Protein AF-A0A6G5ACK8-F1 (afdb_monomer_lite)

Organism: Rhipicephalus microplus (NCBI:txid6941)

Structure (mmCIF, N/CA/C/O backbone):
data_AF-A0A6G5ACK8-F1
#
_entry.id   AF-A0A6G5ACK8-F1
#
loop_
_atom_site.group_PDB
_atom_site.id
_atom_site.type_symbol
_atom_site.label_atom_id
_atom_site.label_alt_id
_atom_site.label_comp_id
_atom_site.label_asym_id
_atom_site.label_entity_id
_atom_site.label_seq_id
_atom_site.pdbx_PDB_ins_code
_atom_site.Cartn_x
_atom_site.Cartn_y
_atom_site.Cartn_z
_atom_site.occupancy
_atom_site.B_iso_or_equiv
_atom_site.auth_seq_id
_atom_site.auth_comp_id
_atom_site.auth_asym_id
_atom_site.auth_atom_id
_atom_site.pdbx_PDB_model_num
ATOM 1 N N . MET A 1 1 ? -3.550 -7.642 -22.601 1.00 80.12 1 MET A N 1
ATOM 2 C CA . MET A 1 1 ? -4.009 -6.231 -22.626 1.00 80.12 1 MET A CA 1
ATOM 3 C C . MET A 1 1 ? -4.689 -5.874 -21.309 1.00 80.12 1 MET A C 1
ATOM 5 O O . MET A 1 1 ? -5.161 -6.768 -20.617 1.00 80.12 1 MET A O 1
ATOM 9 N N . PHE A 1 2 ? -4.746 -4.585 -20.961 1.00 91.81 2 PHE A N 1
ATOM 10 C CA . PHE A 1 2 ? -5.264 -4.099 -19.675 1.00 91.81 2 PHE A CA 1
ATOM 11 C C . PHE A 1 2 ? -6.730 -4.482 -19.395 1.00 91.81 2 PHE A C 1
ATOM 13 O O . PHE A 1 2 ? -7.041 -4.902 -18.283 1.00 91.81 2 PHE A O 1
ATOM 20 N N . SER A 1 3 ? -7.615 -4.407 -20.392 1.00 93.50 3 SER A N 1
ATOM 21 C CA . SER A 1 3 ? -9.061 -4.659 -20.241 1.00 93.50 3 SER A CA 1
ATOM 22 C C . SER A 1 3 ? -9.411 -6.060 -19.725 1.00 93.50 3 SER A C 1
ATOM 24 O O . SER A 1 3 ? -10.402 -6.232 -19.023 1.00 93.50 3 SER A O 1
ATOM 26 N N . THR A 1 4 ? -8.588 -7.067 -20.023 1.00 96.38 4 THR A N 1
ATOM 27 C CA . THR A 1 4 ? -8.786 -8.450 -19.561 1.00 96.38 4 THR A CA 1
ATOM 28 C C . THR A 1 4 ? -7.949 -8.807 -18.330 1.00 96.38 4 THR A C 1
ATOM 30 O O . THR A 1 4 ? -8.093 -9.908 -17.792 1.00 96.38 4 THR A O 1
ATOM 33 N N . SER A 1 5 ? -7.104 -7.881 -17.864 1.00 97.12 5 SER A N 1
ATOM 34 C CA . SER A 1 5 ? -6.160 -8.095 -16.766 1.00 97.12 5 SER A CA 1
ATOM 35 C C . SER A 1 5 ? -6.832 -8.162 -15.392 1.00 97.12 5 SER A C 1
ATOM 37 O O . SER A 1 5 ? -7.911 -7.613 -15.163 1.00 97.12 5 SER A O 1
ATOM 39 N N . THR A 1 6 ? -6.143 -8.781 -14.433 1.00 96.44 6 THR A N 1
ATOM 40 C CA . THR A 1 6 ? -6.540 -8.764 -13.015 1.00 96.44 6 THR A CA 1
ATOM 41 C C . THR A 1 6 ? -6.488 -7.357 -12.420 1.00 96.44 6 THR A C 1
ATOM 43 O O . THR A 1 6 ? -7.264 -7.049 -11.520 1.00 96.44 6 THR A O 1
ATOM 46 N N . GLN A 1 7 ? -5.633 -6.474 -12.952 1.00 95.69 7 GLN A N 1
ATOM 47 C CA . GLN A 1 7 ? -5.603 -5.067 -12.561 1.00 95.69 7 GLN A CA 1
ATOM 48 C C . GLN A 1 7 ? -6.932 -4.380 -12.874 1.00 95.69 7 GLN A C 1
ATOM 50 O O . GLN A 1 7 ? -7.539 -3.800 -11.979 1.00 95.69 7 GLN A O 1
ATOM 55 N N . GLY A 1 8 ? -7.394 -4.487 -14.123 1.00 95.12 8 GLY A N 1
ATOM 56 C CA . GLY A 1 8 ? -8.656 -3.891 -14.564 1.00 95.12 8 GLY A CA 1
ATOM 57 C C . GLY A 1 8 ? -9.868 -4.436 -13.807 1.00 95.12 8 GLY A C 1
ATOM 58 O O . GLY A 1 8 ? -10.774 -3.680 -13.478 1.00 95.12 8 GLY A O 1
ATOM 59 N N . LYS A 1 9 ? -9.860 -5.736 -13.488 1.00 95.44 9 LYS A N 1
ATOM 60 C CA . LYS A 1 9 ? -10.983 -6.419 -12.827 1.00 95.44 9 LYS A CA 1
ATOM 61 C C . LYS A 1 9 ? -11.057 -6.190 -11.316 1.00 95.44 9 LYS A C 1
ATOM 63 O O . LYS A 1 9 ? -12.155 -6.076 -10.787 1.00 95.44 9 LYS A O 1
ATOM 68 N N . CYS A 1 10 ? -9.918 -6.156 -10.619 1.00 95.25 10 CYS A N 1
ATOM 69 C CA . CYS A 1 10 ? -9.892 -6.221 -9.151 1.00 95.25 10 CYS A CA 1
ATOM 70 C C . CYS A 1 10 ? -9.387 -4.942 -8.467 1.00 95.25 10 CYS A C 1
ATOM 72 O O . CYS A 1 10 ? -9.583 -4.784 -7.265 1.00 95.25 10 CYS A O 1
ATOM 74 N N . TRP A 1 11 ? -8.708 -4.050 -9.193 1.00 96.31 11 TRP A N 1
ATOM 75 C CA . TRP A 1 11 ? -7.954 -2.934 -8.603 1.00 96.31 11 TRP A CA 1
ATOM 76 C C . TRP A 1 11 ? -8.240 -1.584 -9.269 1.00 96.31 11 TRP A C 1
ATOM 78 O O . TRP A 1 11 ? -7.455 -0.644 -9.131 1.00 96.31 11 TRP A O 1
ATOM 88 N N . ILE A 1 12 ? -9.359 -1.493 -9.987 1.00 95.75 12 ILE A N 1
ATOM 89 C CA . ILE A 1 12 ? -9.930 -0.245 -10.487 1.00 95.75 12 ILE A CA 1
ATOM 90 C C . ILE A 1 12 ? -11.221 0.010 -9.717 1.00 95.75 12 ILE A C 1
ATOM 92 O O . ILE A 1 12 ? -12.109 -0.839 -9.667 1.00 95.75 12 ILE A O 1
ATOM 96 N N . PHE A 1 13 ? -11.296 1.179 -9.087 1.00 95.94 13 PHE A N 1
ATOM 97 C CA . PHE A 1 13 ? -12.394 1.577 -8.212 1.00 95.94 13 PHE A CA 1
ATOM 98 C C . PHE A 1 13 ? -13.174 2.723 -8.848 1.00 95.94 13 PHE A C 1
ATOM 100 O O . PHE A 1 13 ? -12.614 3.504 -9.618 1.00 95.94 13 PHE A O 1
ATOM 107 N N . LYS A 1 14 ? -14.464 2.822 -8.523 1.00 94.88 14 LYS A N 1
ATOM 108 C CA . LYS A 1 14 ? -15.362 3.827 -9.103 1.00 94.88 14 LYS A CA 1
ATOM 109 C C . LYS A 1 14 ? -14.987 5.246 -8.675 1.00 94.88 14 LYS A C 1
ATOM 111 O O . LYS A 1 14 ? -15.036 6.166 -9.484 1.00 94.88 14 LYS A O 1
ATOM 116 N N . ASP A 1 15 ? -14.652 5.411 -7.399 1.00 96.44 15 ASP A N 1
ATOM 117 C CA . ASP A 1 15 ? -14.397 6.703 -6.773 1.00 96.44 15 ASP A CA 1
ATOM 118 C C . ASP A 1 15 ? -13.491 6.569 -5.535 1.00 96.44 15 ASP A C 1
ATOM 120 O O . ASP A 1 15 ? -13.192 5.473 -5.047 1.00 96.44 15 ASP A O 1
ATOM 124 N N . GLU A 1 16 ? -13.048 7.713 -5.008 1.00 94.94 16 GLU A N 1
ATOM 125 C CA . GLU A 1 16 ? -12.242 7.768 -3.784 1.00 94.94 16 GLU A CA 1
ATOM 126 C C . GLU A 1 16 ? -13.033 7.319 -2.543 1.00 94.94 16 GLU A C 1
ATOM 128 O O . GLU A 1 16 ? -12.449 6.781 -1.599 1.00 94.94 16 GLU A O 1
ATOM 133 N N . ALA A 1 17 ? -14.361 7.461 -2.535 1.00 96.50 17 ALA A N 1
ATOM 134 C CA . ALA A 1 17 ? -15.191 7.035 -1.411 1.00 96.50 17 ALA A CA 1
ATOM 135 C C . ALA A 1 17 ? -15.172 5.506 -1.236 1.00 96.50 17 ALA A C 1
ATOM 137 O O . ALA A 1 17 ? -15.163 5.005 -0.111 1.00 96.50 17 ALA A O 1
ATOM 138 N N . GLN A 1 18 ? -15.113 4.737 -2.326 1.00 96.56 18 GLN A N 1
ATOM 139 C CA . GLN A 1 18 ? -14.908 3.290 -2.290 1.00 96.56 18 GLN A CA 1
ATOM 140 C C . GLN A 1 18 ? -13.562 2.930 -1.650 1.00 96.56 18 GLN A C 1
ATOM 142 O O . GLN A 1 18 ? -13.513 2.056 -0.786 1.00 96.56 18 GLN A O 1
ATOM 147 N N . ILE A 1 19 ? -12.490 3.636 -2.011 1.00 95.62 19 ILE A N 1
ATOM 148 C CA . ILE A 1 19 ? -11.147 3.430 -1.447 1.00 95.62 19 ILE A CA 1
ATOM 149 C C . ILE A 1 19 ? -11.137 3.733 0.057 1.00 95.62 19 ILE A C 1
ATOM 151 O O . ILE A 1 19 ? -10.609 2.948 0.845 1.00 95.62 19 ILE A O 1
ATOM 155 N N . SER A 1 20 ? -11.748 4.845 0.468 1.00 95.25 20 SER A N 1
ATOM 156 C CA . SER A 1 20 ? -11.850 5.232 1.880 1.00 95.25 20 SER A CA 1
ATOM 157 C C . SER A 1 20 ? -12.641 4.212 2.701 1.00 95.25 20 SER A C 1
ATOM 159 O O . SER A 1 20 ? -12.228 3.869 3.806 1.00 95.25 20 SER A O 1
ATOM 161 N N . ARG A 1 21 ? -13.725 3.653 2.143 1.00 96.50 21 ARG A N 1
ATOM 162 C CA . ARG A 1 21 ? -14.490 2.572 2.787 1.00 96.50 21 ARG A CA 1
ATOM 163 C C . ARG A 1 21 ? -13.664 1.304 2.985 1.00 96.50 21 ARG A C 1
ATOM 165 O O . ARG A 1 21 ? -13.738 0.719 4.059 1.00 96.50 21 ARG A O 1
ATOM 172 N N . LEU A 1 22 ? -12.869 0.895 1.993 1.00 96.69 22 LEU A N 1
ATOM 173 C CA . LEU A 1 22 ? -12.007 -0.289 2.107 1.00 96.69 22 LEU A CA 1
ATOM 174 C C . LEU A 1 22 ? -10.950 -0.123 3.205 1.00 96.69 22 LEU A C 1
ATOM 176 O O . LEU A 1 22 ? -10.781 -1.016 4.032 1.00 96.69 22 LEU A O 1
ATOM 180 N N . ARG A 1 23 ? -10.306 1.049 3.269 1.00 95.88 23 ARG A N 1
ATOM 181 C CA . ARG A 1 23 ? -9.330 1.360 4.326 1.00 95.88 23 ARG A CA 1
ATOM 182 C C . ARG A 1 23 ? -9.964 1.375 5.707 1.00 95.88 23 ARG A C 1
ATOM 184 O O . ARG A 1 23 ? -9.430 0.755 6.621 1.00 95.88 23 ARG A O 1
ATOM 191 N N . LYS A 1 24 ? -11.122 2.027 5.845 1.00 96.50 24 LYS A N 1
ATOM 192 C CA . LYS A 1 24 ? -11.873 2.031 7.103 1.00 96.50 24 LYS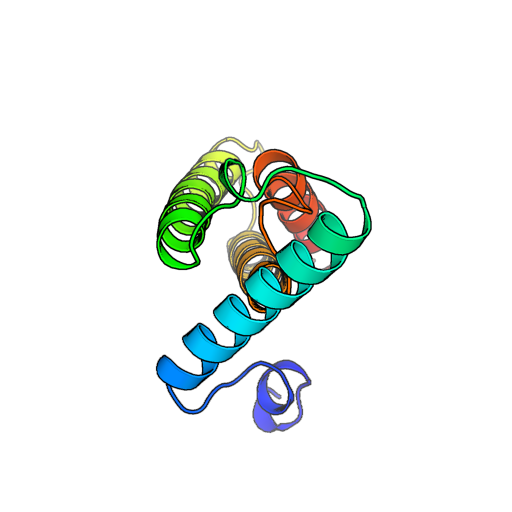 A CA 1
ATOM 193 C C . LYS A 1 24 ? -12.233 0.606 7.528 1.00 96.50 24 LYS A C 1
ATOM 195 O O . LYS A 1 24 ? -11.931 0.218 8.644 1.00 96.50 24 LYS A O 1
ATOM 200 N N . ALA A 1 25 ? -12.751 -0.211 6.611 1.00 97.31 25 ALA A N 1
ATOM 201 C CA . ALA A 1 25 ? -13.065 -1.609 6.896 1.00 97.31 25 ALA A CA 1
ATOM 202 C C . ALA A 1 25 ? -11.827 -2.434 7.303 1.00 97.31 25 ALA A C 1
ATOM 204 O O . ALA A 1 25 ? -11.933 -3.342 8.126 1.00 97.31 25 ALA A O 1
ATOM 205 N N . ALA A 1 26 ? -10.647 -2.143 6.744 1.00 96.50 26 ALA A N 1
ATOM 206 C CA . ALA A 1 26 ? -9.397 -2.789 7.141 1.00 96.50 26 ALA A CA 1
ATOM 207 C C . ALA A 1 26 ? -8.950 -2.393 8.559 1.00 96.50 26 ALA A C 1
ATOM 209 O O . ALA A 1 26 ? -8.528 -3.263 9.323 1.00 96.50 26 ALA A O 1
ATOM 210 N N . ASN A 1 27 ? -9.072 -1.110 8.906 1.00 96.25 27 ASN A N 1
ATOM 211 C CA . ASN A 1 27 ? -8.810 -0.579 10.244 1.00 96.25 27 ASN A CA 1
ATOM 212 C C . ASN A 1 27 ? -9.793 -1.161 11.277 1.00 96.25 27 ASN A C 1
ATOM 214 O O . ASN A 1 27 ? -9.354 -1.774 12.248 1.00 96.25 27 ASN A O 1
ATOM 218 N N . ASP A 1 28 ? -11.099 -1.115 10.999 1.00 95.31 28 ASP A N 1
ATOM 219 C CA . ASP A 1 28 ? -12.145 -1.683 11.859 1.00 95.31 28 ASP A CA 1
ATOM 220 C C . ASP A 1 28 ? -11.901 -3.181 12.107 1.00 95.31 28 ASP A C 1
ATOM 222 O O . ASP A 1 28 ? -11.970 -3.666 13.236 1.00 95.31 28 ASP A O 1
ATOM 226 N N . ARG A 1 29 ? -11.537 -3.936 11.060 1.00 95.50 29 ARG A N 1
ATOM 227 C CA . ARG A 1 29 ? -11.212 -5.365 11.188 1.00 95.50 29 ARG A CA 1
ATOM 228 C C . ARG A 1 29 ? -9.993 -5.606 12.080 1.00 95.50 29 ARG A C 1
ATOM 230 O O . ARG A 1 29 ? -9.977 -6.589 12.821 1.00 95.50 29 ARG A O 1
ATOM 237 N N . PHE A 1 30 ? -8.978 -4.745 12.009 1.00 93.81 30 PHE A N 1
ATOM 238 C CA . PHE A 1 30 ? -7.822 -4.826 12.898 1.00 93.81 30 PHE A CA 1
ATOM 239 C C . PHE A 1 30 ? -8.222 -4.562 14.353 1.00 93.81 30 PHE A C 1
ATOM 241 O O . PHE A 1 30 ? -7.899 -5.375 15.219 1.00 93.81 30 PHE A O 1
ATOM 248 N N . ILE A 1 31 ? -8.955 -3.473 14.601 1.00 92.88 31 ILE A N 1
ATOM 249 C CA . ILE A 1 31 ? -9.394 -3.060 15.939 1.00 92.88 31 ILE A CA 1
ATOM 250 C C . ILE A 1 31 ? -10.256 -4.149 16.573 1.00 92.88 31 ILE A C 1
ATOM 252 O O . ILE A 1 31 ? -9.942 -4.602 17.670 1.00 92.88 31 ILE A O 1
ATOM 256 N N . ASN A 1 32 ? -11.263 -4.656 15.858 1.00 92.62 32 ASN A N 1
ATOM 257 C CA . ASN A 1 32 ? -12.144 -5.716 16.357 1.00 92.62 32 ASN A CA 1
ATOM 258 C C . ASN A 1 32 ? -11.356 -6.974 16.757 1.00 92.62 32 ASN A C 1
ATOM 260 O O . ASN A 1 32 ? -11.612 -7.581 17.795 1.00 92.62 32 ASN A O 1
ATOM 264 N N . ARG A 1 33 ? -10.345 -7.354 15.964 1.00 91.44 33 ARG A N 1
ATOM 265 C CA . ARG A 1 33 ? -9.475 -8.497 16.277 1.00 91.44 33 ARG A CA 1
ATOM 266 C C . ARG A 1 33 ? -8.618 -8.257 17.527 1.00 91.44 33 ARG A C 1
ATOM 268 O O . ARG A 1 33 ? -8.385 -9.205 18.268 1.00 91.44 33 ARG A O 1
ATOM 275 N N . GLN A 1 34 ? -8.151 -7.031 17.761 1.00 89.06 34 GLN A N 1
ATOM 276 C CA . GLN A 1 34 ? -7.316 -6.685 18.921 1.00 89.06 34 GLN A CA 1
ATOM 277 C C . GLN A 1 34 ? -8.124 -6.440 20.200 1.00 89.06 34 GLN A C 1
ATOM 279 O O . GLN A 1 34 ? -7.656 -6.771 21.288 1.00 89.06 34 GLN A O 1
ATOM 284 N N . GLN A 1 35 ? -9.342 -5.912 20.086 1.00 84.62 35 GLN A N 1
ATOM 285 C CA . GLN A 1 35 ? -10.269 -5.780 21.213 1.00 84.62 35 GLN A CA 1
ATOM 286 C C . GLN A 1 35 ? -10.634 -7.153 21.781 1.00 84.62 35 GLN A C 1
ATOM 288 O O . GLN A 1 35 ? -10.601 -7.341 22.993 1.00 84.62 35 GLN A O 1
ATOM 293 N N . ASN A 1 36 ? -10.844 -8.148 20.913 1.00 82.44 36 ASN A N 1
ATOM 294 C CA . ASN A 1 36 ? -11.024 -9.543 21.330 1.00 82.44 36 ASN A CA 1
ATOM 295 C C . ASN A 1 36 ? -9.797 -10.127 22.063 1.00 82.44 36 ASN A C 1
ATOM 297 O O . ASN A 1 36 ? -9.922 -11.131 22.756 1.00 82.44 36 ASN A O 1
ATOM 301 N N . ALA A 1 37 ? -8.620 -9.514 21.913 1.00 81.44 37 ALA A N 1
ATOM 302 C CA . ALA A 1 37 ? -7.378 -9.897 22.582 1.00 81.44 37 ALA A CA 1
ATOM 303 C C . ALA A 1 37 ? -7.072 -9.045 23.837 1.00 81.44 37 ALA A C 1
ATOM 305 O O . ALA A 1 37 ? -5.940 -9.066 24.320 1.00 81.44 37 ALA A O 1
ATOM 306 N N . ASN A 1 38 ? -8.057 -8.305 24.371 1.00 74.12 38 ASN A N 1
ATOM 307 C CA . ASN A 1 38 ? -7.966 -7.459 25.574 1.00 74.12 38 ASN A CA 1
ATOM 308 C C . ASN A 1 38 ? -6.941 -6.304 25.512 1.00 74.12 38 ASN A C 1
ATOM 310 O O . ASN A 1 38 ? -6.417 -5.887 26.546 1.00 74.12 38 ASN A O 1
ATOM 314 N N . ARG A 1 39 ? -6.654 -5.746 24.329 1.00 70.38 39 ARG A N 1
ATOM 315 C CA . ARG A 1 39 ? -5.878 -4.492 24.229 1.00 70.38 39 ARG A CA 1
ATOM 316 C C . ARG A 1 39 ? -6.756 -3.262 24.471 1.00 70.38 39 ARG A C 1
ATOM 318 O O . ARG A 1 39 ? -7.908 -3.227 24.041 1.00 70.38 39 ARG A O 1
ATOM 325 N N . SER A 1 40 ? -6.203 -2.245 25.134 1.00 70.88 40 SER A N 1
ATOM 326 C CA . SER A 1 40 ? -6.879 -0.975 25.413 1.00 70.88 40 SER A CA 1
ATOM 327 C C . SER A 1 40 ? -7.205 -0.201 24.138 1.00 70.88 40 SER A C 1
ATOM 329 O O . SER A 1 40 ? -6.359 -0.019 23.268 1.00 70.88 40 SER A O 1
ATOM 331 N N . SER A 1 41 ? -8.427 0.334 24.060 1.00 65.06 41 SER A N 1
ATOM 332 C CA . SER A 1 41 ? -8.920 1.094 22.901 1.00 65.06 41 SER A CA 1
ATOM 333 C C . SER A 1 41 ? -8.165 2.400 22.621 1.00 65.06 41 SER A C 1
ATOM 335 O O . SER A 1 41 ? -8.313 2.952 21.537 1.00 65.06 41 SER A O 1
ATOM 337 N N . GLY A 1 42 ? -7.377 2.895 23.581 1.00 67.81 42 GLY A N 1
ATOM 338 C CA . GLY A 1 42 ? -6.604 4.136 23.458 1.00 67.81 42 GLY A CA 1
ATOM 339 C C . GLY A 1 42 ? -5.360 4.035 22.572 1.00 67.81 42 GLY A C 1
ATOM 340 O O . GLY A 1 42 ? -4.779 5.064 22.249 1.00 67.81 42 GLY A O 1
ATOM 341 N N . ASP A 1 43 ? -4.971 2.825 22.159 1.00 80.69 43 ASP A N 1
ATOM 342 C CA . ASP A 1 43 ? -3.735 2.587 21.401 1.00 80.69 43 ASP A CA 1
ATOM 343 C C . ASP A 1 43 ? -3.962 2.459 19.883 1.00 80.69 43 ASP A C 1
ATOM 345 O O . ASP A 1 43 ? -3.021 2.187 19.132 1.00 80.69 43 ASP A O 1
ATOM 349 N N . PHE A 1 44 ? -5.206 2.605 19.412 1.00 92.25 44 PHE A N 1
ATOM 350 C CA . PHE A 1 44 ? -5.544 2.416 18.002 1.00 92.25 44 PHE A CA 1
ATOM 351 C C . PHE A 1 44 ? -5.536 3.721 17.211 1.00 92.25 44 PHE A C 1
ATOM 353 O O . PHE A 1 44 ? -6.026 4.752 17.661 1.00 92.25 44 PHE A O 1
ATOM 360 N N . LEU A 1 45 ? -5.030 3.633 15.984 1.00 93.81 45 LEU A N 1
ATOM 361 C CA . LEU A 1 45 ? -5.012 4.731 15.029 1.00 93.81 45 LEU A CA 1
ATOM 362 C C . LEU A 1 45 ? -6.364 4.863 14.329 1.00 93.81 45 LEU A C 1
ATOM 364 O O . LEU A 1 45 ? -6.953 3.868 13.896 1.00 93.81 45 LEU A O 1
ATOM 368 N N . SER A 1 46 ? -6.802 6.101 14.137 1.00 93.75 46 SER A N 1
ATOM 369 C CA . SER A 1 46 ? -7.886 6.444 13.222 1.00 93.75 46 SER A CA 1
ATOM 370 C C . SER A 1 46 ? -7.488 6.193 11.757 1.00 93.75 46 SER A C 1
ATOM 372 O O . SER A 1 46 ? -6.301 6.244 11.405 1.00 93.75 46 SER A O 1
ATOM 374 N N . PRO A 1 47 ? -8.458 5.967 10.852 1.00 93.25 47 PRO A N 1
ATOM 375 C CA . PRO A 1 47 ? -8.188 5.854 9.418 1.00 93.25 47 PRO A CA 1
ATOM 376 C C . PRO A 1 47 ? -7.421 7.054 8.830 1.00 93.25 47 PRO A C 1
ATOM 378 O O . PRO A 1 47 ? -6.642 6.900 7.886 1.00 93.25 47 PRO A O 1
ATOM 381 N N . GLU A 1 48 ? -7.620 8.256 9.370 1.00 93.50 48 GLU A N 1
ATOM 382 C CA . GLU A 1 48 ? -6.954 9.494 8.962 1.00 93.50 48 GLU A CA 1
ATOM 383 C C . GLU A 1 48 ? -5.479 9.534 9.392 1.00 93.50 48 GLU A C 1
ATOM 385 O O . GLU A 1 48 ? -4.606 9.931 8.607 1.00 93.50 48 GLU A O 1
ATOM 390 N N . GLU A 1 49 ? -5.178 9.087 10.612 1.00 95.38 49 GLU A N 1
ATOM 391 C CA . GLU A 1 49 ? -3.804 8.943 11.104 1.00 95.38 49 GLU A CA 1
ATOM 392 C C . GLU A 1 49 ? -3.056 7.888 10.300 1.00 95.38 49 GLU A C 1
ATOM 394 O O . GLU A 1 49 ? -1.955 8.145 9.801 1.00 95.38 49 GLU A O 1
ATOM 399 N N . GLU A 1 50 ? -3.688 6.735 10.070 1.00 95.25 50 GLU A N 1
ATOM 400 C CA . GLU A 1 50 ? -3.109 5.729 9.198 1.00 95.25 50 GLU A CA 1
ATOM 401 C C . GLU A 1 50 ? -2.868 6.295 7.780 1.00 95.25 50 GLU A C 1
ATOM 403 O O . GLU A 1 50 ? -1.795 6.082 7.206 1.00 95.25 50 GLU A O 1
ATOM 408 N N . ARG A 1 51 ? -3.798 7.106 7.237 1.00 92.81 51 ARG A N 1
ATOM 409 C CA . ARG A 1 51 ? -3.643 7.803 5.940 1.00 92.81 51 ARG A CA 1
ATOM 410 C C . ARG A 1 51 ? -2.399 8.666 5.875 1.00 92.81 51 ARG A C 1
ATOM 412 O O . ARG A 1 51 ? -1.717 8.682 4.844 1.00 92.81 51 ARG A O 1
ATOM 419 N N . THR A 1 52 ? -2.111 9.376 6.952 1.00 96.06 52 THR A N 1
ATOM 420 C CA . THR A 1 52 ? -0.914 10.208 7.070 1.00 96.06 52 THR A CA 1
ATOM 421 C C . THR A 1 52 ? 0.343 9.345 7.059 1.00 96.06 52 THR A C 1
ATOM 423 O O . THR A 1 52 ? 1.296 9.647 6.335 1.00 96.06 52 THR A O 1
ATOM 426 N N . ILE A 1 53 ? 0.313 8.214 7.764 1.00 96.12 53 ILE A N 1
ATOM 427 C CA . ILE A 1 53 ? 1.428 7.272 7.827 1.00 96.12 53 ILE A CA 1
ATOM 428 C C . ILE A 1 53 ? 1.712 6.654 6.453 1.00 96.12 53 ILE A C 1
ATOM 430 O O . ILE A 1 53 ? 2.853 6.736 5.995 1.00 96.12 53 ILE A O 1
ATOM 434 N N . TYR A 1 54 ? 0.727 6.091 5.736 1.00 90.94 54 TYR A N 1
ATOM 435 C CA . TYR A 1 54 ? 1.032 5.497 4.422 1.00 90.94 54 TYR A CA 1
ATOM 436 C C . TYR A 1 54 ? 1.583 6.545 3.447 1.00 90.94 54 TYR A C 1
ATOM 438 O O . TYR A 1 54 ? 2.541 6.257 2.735 1.00 90.94 54 TYR A O 1
ATOM 446 N N . LYS A 1 55 ? 1.035 7.772 3.443 1.00 93.00 55 LYS A N 1
ATOM 447 C CA . LYS A 1 55 ? 1.546 8.874 2.607 1.00 93.00 55 LYS A CA 1
ATOM 448 C C . LYS A 1 55 ? 3.004 9.198 2.918 1.00 93.00 55 LYS A C 1
ATOM 450 O O . LYS A 1 55 ? 3.793 9.360 1.992 1.00 93.00 55 LYS A O 1
ATOM 455 N N . HIS A 1 56 ? 3.375 9.269 4.195 1.00 97.06 56 HIS A N 1
ATOM 456 C CA . HIS A 1 56 ? 4.768 9.463 4.589 1.00 97.06 56 HIS A CA 1
ATOM 457 C C . HIS A 1 56 ? 5.662 8.355 4.011 1.00 97.06 56 HIS A C 1
ATOM 459 O O . HIS A 1 56 ? 6.676 8.636 3.374 1.00 97.06 56 HIS A O 1
ATOM 465 N N . TYR A 1 57 ? 5.247 7.094 4.146 1.00 97.62 57 TYR A N 1
ATOM 466 C CA . TYR A 1 57 ? 6.019 5.964 3.636 1.00 97.62 57 TYR A CA 1
ATOM 467 C C . TYR A 1 57 ? 6.027 5.839 2.109 1.00 97.62 57 TYR A C 1
ATOM 469 O O . TYR A 1 57 ? 6.977 5.284 1.568 1.00 97.62 57 TYR A O 1
ATOM 477 N N . GLU A 1 58 ? 5.053 6.400 1.394 1.00 95.25 58 GLU A N 1
ATOM 478 C CA . GLU A 1 58 ? 5.123 6.542 -0.064 1.00 95.25 58 GLU A CA 1
ATOM 479 C C . GLU A 1 58 ? 6.291 7.450 -0.487 1.00 95.25 58 GLU A C 1
ATOM 481 O O . GLU A 1 58 ? 7.037 7.111 -1.409 1.00 95.25 58 GLU A O 1
ATOM 486 N N . PHE A 1 59 ? 6.513 8.569 0.213 1.00 96.56 59 PHE A N 1
ATOM 487 C CA . PHE A 1 59 ? 7.691 9.411 -0.023 1.00 96.56 59 PHE A CA 1
ATOM 488 C C . PHE A 1 59 ? 8.982 8.677 0.339 1.00 96.56 59 PHE A C 1
ATOM 490 O O . PHE A 1 59 ? 9.929 8.675 -0.451 1.00 96.56 59 PHE A O 1
ATOM 497 N N . THR A 1 60 ? 8.991 7.976 1.475 1.00 97.38 60 THR A N 1
ATOM 498 C CA . THR A 1 60 ? 10.127 7.146 1.888 1.00 97.38 60 THR A CA 1
ATOM 499 C C . THR A 1 60 ? 10.434 6.056 0.863 1.00 97.38 60 THR A C 1
ATOM 501 O O . THR A 1 60 ? 11.605 5.804 0.600 1.00 97.38 60 THR A O 1
ATOM 504 N N . LEU A 1 61 ? 9.428 5.442 0.226 1.00 96.94 61 LEU A N 1
ATOM 505 C CA . LEU A 1 61 ? 9.616 4.418 -0.811 1.00 96.94 61 LEU A CA 1
ATOM 506 C C . LEU A 1 61 ? 10.327 5.002 -2.026 1.00 96.94 61 LEU A C 1
ATOM 508 O O . LEU A 1 61 ? 11.305 4.426 -2.508 1.00 96.94 61 LEU A O 1
ATOM 512 N N . ARG A 1 62 ? 9.879 6.172 -2.495 1.00 95.06 62 ARG A N 1
ATOM 513 C CA . 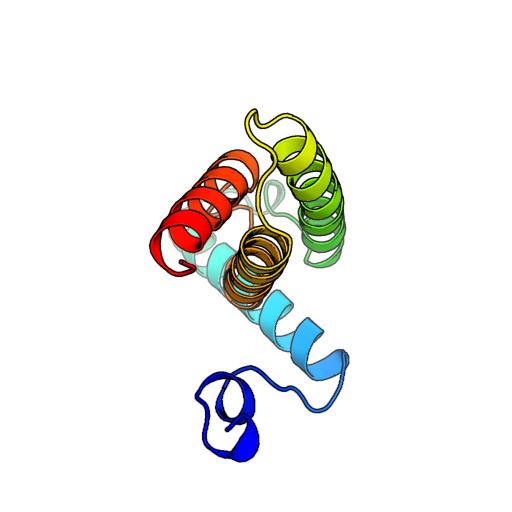ARG A 1 62 ? 10.534 6.889 -3.596 1.00 95.06 62 ARG A CA 1
ATOM 514 C C . ARG A 1 62 ? 11.999 7.158 -3.270 1.00 95.06 62 ARG A C 1
ATOM 516 O O . ARG A 1 62 ? 12.873 6.898 -4.094 1.00 95.06 62 ARG A O 1
ATOM 523 N N . ASP A 1 63 ? 12.259 7.700 -2.086 1.00 96.00 63 ASP A N 1
ATOM 524 C CA . ASP A 1 63 ? 13.603 8.115 -1.695 1.00 96.00 63 ASP A CA 1
ATOM 525 C C . ASP A 1 63 ? 14.499 6.909 -1.383 1.00 96.00 63 ASP A C 1
ATOM 527 O O . ASP A 1 63 ? 15.704 6.969 -1.606 1.00 96.00 63 ASP A O 1
ATOM 531 N N . PHE A 1 64 ? 13.916 5.787 -0.958 1.00 95.75 64 PHE A N 1
ATOM 532 C CA . PHE A 1 64 ? 14.590 4.498 -0.845 1.00 95.75 64 PHE A CA 1
ATOM 533 C C . PHE A 1 64 ? 15.030 3.978 -2.217 1.00 95.75 64 PHE A C 1
ATOM 535 O O . PHE A 1 64 ? 16.207 3.679 -2.391 1.00 95.75 64 PHE A O 1
ATOM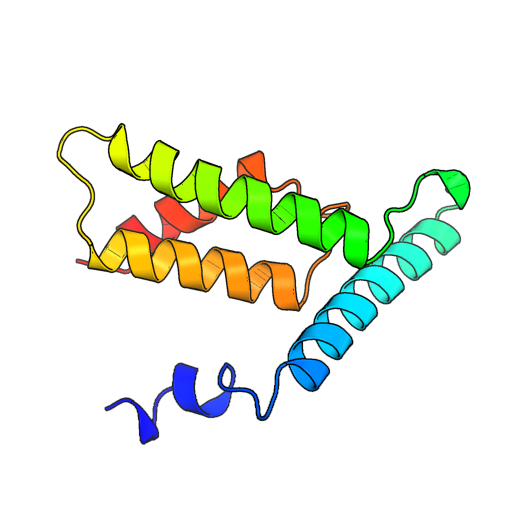 542 N N . CYS A 1 65 ? 14.144 3.962 -3.219 1.00 94.94 65 CYS A N 1
ATOM 543 C CA . CYS A 1 65 ? 14.478 3.494 -4.572 1.00 94.94 65 CYS A CA 1
ATOM 544 C C . CYS A 1 65 ? 15.586 4.331 -5.238 1.00 94.94 65 CYS A C 1
ATOM 546 O O . CYS A 1 65 ? 16.416 3.789 -5.962 1.00 94.94 65 CYS A O 1
ATOM 548 N N . LYS A 1 66 ? 15.648 5.643 -4.964 1.00 94.12 66 LYS A N 1
ATOM 549 C CA . LYS A 1 66 ? 16.705 6.537 -5.481 1.00 94.12 66 LYS A CA 1
ATOM 550 C C . LYS A 1 66 ? 18.108 6.216 -4.958 1.00 94.12 66 LYS A C 1
ATOM 552 O O . LYS A 1 66 ? 19.081 6.650 -5.564 1.00 94.12 66 LYS A O 1
ATOM 557 N N . LYS A 1 67 ? 18.219 5.518 -3.824 1.00 94.81 67 LYS A N 1
ATOM 558 C CA . LYS A 1 67 ? 19.506 5.205 -3.182 1.00 94.81 67 LYS A CA 1
ATOM 559 C C . LYS A 1 67 ? 20.178 3.951 -3.745 1.00 94.81 67 LYS A C 1
ATOM 561 O O . LYS A 1 67 ? 21.324 3.692 -3.394 1.00 94.81 67 LYS A O 1
ATOM 566 N N . PHE A 1 68 ? 19.492 3.168 -4.576 1.00 92.56 68 PHE A N 1
ATOM 567 C CA . PHE A 1 68 ? 20.058 1.949 -5.152 1.00 92.56 68 PHE A CA 1
ATOM 568 C C . PHE A 1 68 ? 21.115 2.257 -6.209 1.00 92.56 68 PHE A C 1
ATOM 570 O O . PHE A 1 68 ? 21.002 3.223 -6.966 1.00 92.56 68 PHE A O 1
ATOM 577 N N . GLN A 1 69 ? 22.119 1.385 -6.262 1.00 91.62 69 GLN A N 1
ATOM 578 C CA . GLN A 1 69 ? 23.141 1.350 -7.297 1.00 91.62 69 GLN A CA 1
ATOM 579 C C . GLN A 1 69 ? 23.309 -0.106 -7.760 1.00 91.62 69 GLN A C 1
ATOM 581 O O . GLN A 1 69 ? 23.646 -0.948 -6.923 1.00 91.62 69 GLN A O 1
ATOM 586 N N . PRO A 1 70 ? 23.060 -0.429 -9.045 1.00 89.44 70 PRO A N 1
ATOM 587 C CA . PRO A 1 70 ? 22.609 0.468 -10.120 1.00 89.44 70 PRO A CA 1
ATOM 588 C C . PRO A 1 70 ? 21.181 1.024 -9.897 1.00 89.44 70 PRO A C 1
ATOM 590 O O . PRO A 1 70 ? 20.445 0.498 -9.058 1.00 89.44 70 PRO A O 1
ATOM 593 N N . PRO A 1 71 ? 20.773 2.093 -10.615 1.00 90.81 71 PRO A N 1
ATOM 594 C CA . PRO A 1 71 ? 19.445 2.686 -10.464 1.00 90.81 71 PRO A CA 1
ATOM 595 C C . PRO A 1 71 ? 18.317 1.686 -10.734 1.00 90.81 71 PRO A C 1
ATOM 597 O O . PRO A 1 71 ? 18.335 0.975 -11.738 1.00 90.81 71 PRO A O 1
ATOM 600 N N . VAL A 1 72 ? 17.299 1.679 -9.870 1.00 92.69 72 VAL A N 1
AT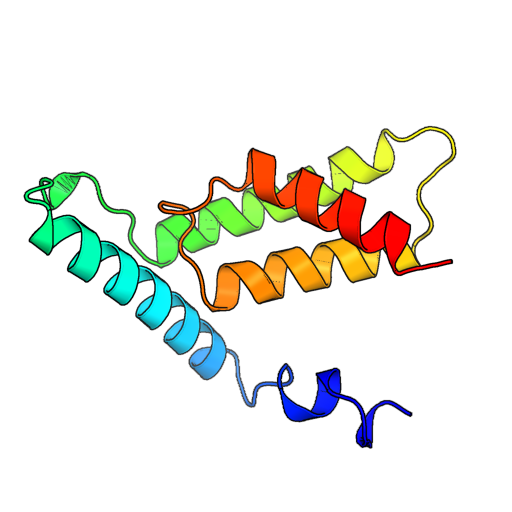OM 601 C CA . VAL A 1 72 ? 16.121 0.819 -10.052 1.00 92.69 72 VAL A CA 1
ATOM 602 C C . VAL A 1 72 ? 15.326 1.259 -11.295 1.00 92.69 72 VAL A C 1
ATOM 604 O O . VAL A 1 72 ? 15.023 2.454 -11.422 1.00 92.69 72 VAL A O 1
ATOM 607 N N . PRO A 1 73 ? 14.927 0.331 -12.189 1.00 95.62 73 PRO A N 1
ATOM 608 C CA . PRO A 1 73 ? 14.070 0.643 -13.329 1.00 95.62 73 PRO A CA 1
ATOM 609 C C . PRO A 1 73 ? 12.754 1.312 -12.916 1.00 95.62 73 PRO A C 1
ATOM 611 O O . PRO A 1 73 ? 12.163 1.012 -11.877 1.00 95.62 73 PRO A O 1
ATOM 614 N N . ARG A 1 74 ? 12.236 2.211 -13.762 1.00 95.19 74 ARG A N 1
ATOM 615 C CA . ARG A 1 74 ? 10.977 2.925 -13.474 1.00 95.19 74 ARG A CA 1
ATOM 616 C C . ARG A 1 74 ? 9.773 1.983 -13.354 1.00 95.19 74 ARG A C 1
ATOM 618 O O . ARG A 1 74 ? 8.876 2.279 -12.566 1.00 95.19 74 ARG A O 1
ATOM 625 N N . SER A 1 75 ? 9.765 0.876 -14.099 1.00 96.38 75 SER A N 1
ATOM 626 C CA . SE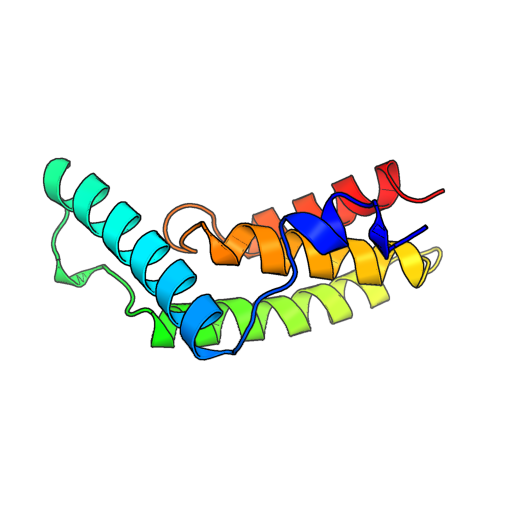R A 1 75 ? 8.748 -0.182 -14.016 1.00 96.38 75 SER A CA 1
ATOM 627 C C . SER A 1 75 ? 8.704 -0.793 -12.614 1.00 96.38 75 SER A C 1
ATOM 629 O O . SER A 1 75 ? 7.668 -0.727 -11.956 1.00 96.38 75 SER A O 1
ATOM 631 N N . VAL A 1 76 ? 9.854 -1.234 -12.096 1.00 97.38 76 VAL A N 1
ATOM 632 C CA . VAL A 1 76 ? 10.017 -1.763 -10.731 1.00 97.38 76 VAL A CA 1
ATOM 633 C C . VAL A 1 76 ? 9.531 -0.769 -9.680 1.00 97.38 76 VAL A C 1
ATOM 635 O O . VAL A 1 76 ? 8.781 -1.143 -8.775 1.00 97.38 76 VAL A O 1
ATOM 638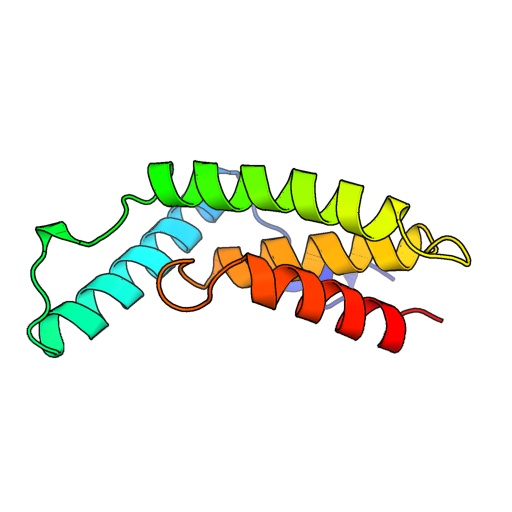 N N . ILE A 1 77 ? 9.892 0.512 -9.798 1.00 97.19 77 ILE A N 1
ATOM 639 C CA . ILE A 1 77 ? 9.427 1.550 -8.864 1.00 97.19 77 ILE A CA 1
ATOM 640 C C . ILE A 1 77 ? 7.896 1.660 -8.916 1.00 97.19 77 ILE A C 1
ATOM 642 O O . ILE A 1 77 ? 7.235 1.631 -7.876 1.00 97.19 77 ILE A O 1
ATOM 646 N N . GLY A 1 78 ? 7.314 1.741 -10.115 1.00 97.50 78 GLY A N 1
ATOM 647 C CA . GLY A 1 78 ? 5.864 1.810 -10.309 1.00 97.50 78 GLY A CA 1
ATOM 648 C C . GLY A 1 78 ? 5.125 0.597 -9.737 1.00 97.50 78 GLY A C 1
ATOM 649 O O . GLY A 1 78 ? 4.096 0.758 -9.073 1.00 97.50 78 GLY A O 1
ATOM 650 N N . THR A 1 79 ? 5.664 -0.605 -9.933 1.00 98.19 79 THR A N 1
ATOM 651 C CA . THR A 1 79 ? 5.107 -1.858 -9.407 1.00 98.19 79 THR A CA 1
ATOM 652 C C . THR A 1 79 ? 5.223 -1.929 -7.885 1.00 98.19 79 THR A C 1
ATOM 654 O O . THR A 1 79 ? 4.248 -2.273 -7.214 1.00 98.19 79 THR A O 1
ATOM 657 N N . SER A 1 80 ? 6.335 -1.458 -7.313 1.00 98.12 80 SER A N 1
ATOM 658 C CA . SER A 1 80 ? 6.521 -1.334 -5.858 1.00 98.12 80 SER A CA 1
ATOM 659 C C . SER A 1 80 ? 5.452 -0.442 -5.222 1.00 98.12 80 SER A C 1
ATOM 661 O O . SER A 1 80 ? 4.840 -0.810 -4.217 1.00 98.12 80 SER A O 1
ATOM 663 N N . PHE A 1 81 ? 5.172 0.715 -5.834 1.00 98.06 81 PHE A N 1
ATOM 664 C CA . PHE A 1 81 ? 4.107 1.617 -5.386 1.00 98.06 81 PHE A CA 1
ATOM 665 C C . PHE A 1 81 ? 2.722 0.979 -5.484 1.00 98.06 81 PHE A C 1
ATOM 667 O O . PHE A 1 81 ? 1.906 1.151 -4.576 1.00 98.06 81 PHE A O 1
ATOM 674 N N . HIS A 1 82 ? 2.444 0.241 -6.561 1.00 97.56 82 HIS A N 1
ATOM 675 C CA . HIS A 1 82 ? 1.180 -0.474 -6.697 1.00 97.56 82 HIS A CA 1
ATOM 676 C C . HIS A 1 82 ? 1.009 -1.515 -5.596 1.00 97.56 82 HIS A C 1
ATOM 678 O O . HIS A 1 82 ? -0.042 -1.531 -4.961 1.00 97.56 82 HIS A O 1
ATOM 684 N N . TYR A 1 83 ? 2.018 -2.343 -5.323 1.00 98.00 83 TYR A N 1
ATOM 685 C CA . TYR A 1 83 ? 1.950 -3.320 -4.236 1.00 98.00 83 TYR A CA 1
ATOM 686 C C . TYR A 1 83 ? 1.731 -2.654 -2.885 1.00 98.00 83 TYR A C 1
ATOM 688 O O . TYR A 1 83 ? 0.804 -3.039 -2.175 1.00 98.00 83 TYR A O 1
ATOM 696 N N . PHE A 1 84 ? 2.482 -1.596 -2.579 1.00 98.06 84 PHE A N 1
ATOM 697 C CA . PHE A 1 84 ? 2.338 -0.871 -1.320 1.00 98.06 84 PHE A CA 1
ATOM 698 C C . PHE A 1 84 ? 0.917 -0.310 -1.139 1.00 98.06 84 PHE A C 1
ATOM 700 O O . PHE A 1 84 ? 0.268 -0.547 -0.119 1.00 98.06 84 PHE A O 1
ATOM 707 N N . LYS A 1 85 ? 0.385 0.373 -2.162 1.00 96.75 85 LYS A N 1
ATOM 708 C CA . LYS A 1 85 ? -0.963 0.965 -2.128 1.00 96.75 85 LYS A CA 1
ATOM 709 C C . LYS A 1 85 ? -2.067 -0.089 -2.058 1.00 96.75 85 LYS A C 1
ATOM 711 O O . LYS A 1 85 ? -3.039 0.107 -1.335 1.00 96.75 85 LYS A O 1
ATOM 716 N N . ARG A 1 86 ? -1.934 -1.190 -2.804 1.00 97.06 86 ARG A N 1
ATOM 717 C CA . ARG A 1 86 ? -2.907 -2.296 -2.814 1.00 97.06 86 ARG A CA 1
ATOM 718 C C . ARG A 1 86 ? -2.917 -3.048 -1.491 1.00 97.06 86 ARG A C 1
ATOM 720 O O . ARG A 1 86 ? -3.987 -3.403 -1.004 1.00 97.06 86 ARG A O 1
ATOM 727 N N . PHE A 1 87 ? -1.744 -3.250 -0.897 1.00 97.38 87 PHE A N 1
ATOM 728 C CA . PHE A 1 87 ? -1.605 -3.909 0.391 1.00 97.38 87 PHE A CA 1
ATOM 729 C C . PHE A 1 87 ? -2.327 -3.123 1.492 1.00 97.38 87 PHE A C 1
ATOM 731 O O . PHE A 1 87 ? -3.219 -3.669 2.139 1.00 97.38 87 PHE A O 1
ATOM 738 N N . TYR A 1 88 ? -2.037 -1.827 1.635 1.00 96.81 88 TYR A N 1
ATOM 739 C CA . TYR A 1 88 ? -2.676 -0.963 2.642 1.00 96.81 88 TYR A CA 1
ATOM 740 C C . TYR A 1 88 ? -4.082 -0.478 2.270 1.00 96.81 88 TYR A C 1
ATOM 742 O O . TYR A 1 88 ? -4.693 0.295 3.001 1.00 96.81 88 TYR A O 1
ATOM 750 N N . LEU A 1 89 ? -4.637 -0.928 1.144 1.00 95.81 89 LEU A N 1
ATOM 751 C CA . LEU A 1 89 ? -6.062 -0.750 0.879 1.00 95.81 89 LEU A CA 1
ATOM 752 C C . LEU A 1 89 ? -6.908 -1.687 1.743 1.00 95.81 89 LEU A C 1
ATOM 754 O O . LEU A 1 89 ? -8.011 -1.331 2.141 1.00 95.81 89 LEU A O 1
ATOM 758 N N . ASN A 1 90 ? -6.376 -2.880 2.010 1.00 95.06 90 ASN A N 1
ATOM 759 C CA . ASN A 1 90 ? -7.073 -3.940 2.718 1.00 95.06 90 ASN A CA 1
ATOM 760 C C . ASN A 1 90 ? -6.388 -4.325 4.027 1.00 95.06 90 ASN A C 1
ATOM 762 O O . ASN A 1 90 ? -6.872 -5.245 4.665 1.00 95.06 90 ASN A O 1
ATOM 766 N N . ASN A 1 91 ? -5.302 -3.678 4.446 1.00 96.31 91 ASN A N 1
ATOM 767 C CA . ASN A 1 91 ? -4.585 -4.001 5.682 1.00 96.31 91 ASN A CA 1
ATOM 768 C C . ASN A 1 91 ? -4.273 -2.728 6.471 1.00 96.31 91 ASN A C 1
ATOM 770 O O . ASN A 1 91 ? -4.043 -1.681 5.871 1.00 96.31 91 ASN A O 1
ATOM 774 N N . SER A 1 92 ? -4.239 -2.838 7.800 1.00 95.38 92 SER A N 1
ATOM 775 C CA . SER A 1 92 ? -3.872 -1.740 8.700 1.00 95.38 92 SER A CA 1
ATOM 776 C C . SER A 1 92 ? -2.353 -1.661 8.893 1.00 95.38 92 SER A C 1
ATOM 778 O O . SER A 1 92 ? -1.659 -2.682 8.923 1.00 95.38 92 SER A O 1
ATOM 780 N N . VAL A 1 93 ? -1.832 -0.445 9.079 1.00 95.25 93 VAL A N 1
ATOM 781 C CA . VAL A 1 93 ? -0.422 -0.210 9.466 1.00 95.25 93 VAL A CA 1
ATOM 782 C C . VAL A 1 93 ? -0.087 -0.677 10.869 1.00 95.25 93 VAL A C 1
ATOM 784 O O . VAL A 1 93 ? 1.082 -0.923 11.158 1.00 95.25 93 VAL A O 1
ATOM 787 N N . MET A 1 94 ? -1.101 -0.813 11.720 1.00 93.88 94 MET A N 1
ATOM 788 C CA . MET A 1 94 ? -0.941 -1.345 13.067 1.00 93.88 94 MET A CA 1
ATOM 789 C C . MET A 1 94 ? -0.652 -2.851 13.054 1.00 93.88 94 MET A C 1
ATOM 791 O O . MET A 1 94 ? -0.069 -3.367 14.002 1.00 93.88 94 MET A O 1
ATOM 795 N N . ASP A 1 95 ? -1.036 -3.551 11.980 1.00 93.88 95 ASP A N 1
ATOM 796 C CA . ASP A 1 95 ? -0.754 -4.979 11.788 1.00 93.88 95 ASP A CA 1
ATOM 797 C C . ASP A 1 95 ? 0.606 -5.198 11.127 1.00 93.88 95 ASP A C 1
ATOM 799 O O . ASP A 1 95 ? 1.430 -5.995 11.570 1.00 93.88 95 ASP A O 1
ATOM 803 N N . TYR A 1 96 ? 0.856 -4.439 10.061 1.00 95.38 96 TYR A N 1
ATOM 804 C CA . TYR A 1 96 ? 2.061 -4.557 9.258 1.00 95.38 96 TYR A CA 1
ATOM 805 C C . TYR A 1 96 ? 2.736 -3.201 9.178 1.00 95.38 96 TYR A C 1
ATOM 807 O O . TYR A 1 96 ? 2.250 -2.291 8.504 1.00 95.38 96 TYR A O 1
ATOM 815 N N . HIS A 1 97 ? 3.884 -3.066 9.834 1.00 95.44 97 HIS A N 1
ATOM 816 C CA . HIS A 1 97 ? 4.579 -1.789 9.890 1.00 95.44 97 HIS A CA 1
ATOM 817 C C . HIS A 1 97 ? 5.150 -1.389 8.504 1.00 95.44 97 HIS A C 1
ATOM 819 O O . HIS A 1 97 ? 5.934 -2.150 7.915 1.00 95.44 97 HIS A O 1
ATOM 825 N N . PRO A 1 98 ? 4.850 -0.178 7.988 1.00 96.38 98 PRO A N 1
ATOM 826 C CA . PRO A 1 98 ? 5.236 0.266 6.643 1.00 96.38 98 PRO A CA 1
ATOM 827 C C . PRO A 1 98 ? 6.714 0.193 6.302 1.00 96.38 98 PRO A C 1
ATOM 829 O O . PRO A 1 98 ? 7.058 -0.072 5.155 1.00 96.38 98 PRO A O 1
ATOM 832 N N . LYS A 1 99 ? 7.598 0.399 7.285 1.00 94.94 99 LYS A N 1
ATOM 833 C CA . LYS A 1 99 ? 9.052 0.304 7.084 1.00 94.94 99 LYS A CA 1
ATOM 834 C C . LYS A 1 99 ? 9.464 -1.045 6.493 1.00 94.94 99 LYS A C 1
ATOM 836 O O . LYS A 1 99 ? 10.310 -1.081 5.608 1.00 94.94 99 LYS A O 1
ATOM 841 N N . HIS A 1 100 ? 8.860 -2.135 6.966 1.00 96.19 100 HIS A N 1
ATOM 842 C CA . HIS A 1 100 ? 9.154 -3.476 6.464 1.00 96.19 100 HIS A CA 1
ATOM 843 C C . HIS A 1 100 ? 8.419 -3.735 5.151 1.00 96.19 100 HIS A C 1
ATOM 845 O O . HIS A 1 100 ? 9.034 -4.175 4.184 1.00 96.19 100 HIS A O 1
ATOM 851 N N . MET A 1 101 ? 7.134 -3.373 5.076 1.00 97.62 101 MET A N 1
ATOM 852 C CA . MET A 1 101 ? 6.328 -3.590 3.871 1.00 97.62 101 MET A CA 1
ATOM 853 C C . MET A 1 101 ? 6.853 -2.845 2.647 1.00 97.62 101 MET A C 1
ATOM 855 O O . MET A 1 101 ? 6.782 -3.375 1.543 1.00 97.62 101 MET A O 1
ATOM 859 N N . LEU A 1 102 ? 7.417 -1.651 2.827 1.00 96.38 102 LEU A N 1
ATOM 860 C CA . LEU A 1 102 ? 8.086 -0.894 1.774 1.00 96.38 102 LEU A CA 1
ATOM 861 C C . LEU A 1 102 ? 9.211 -1.715 1.141 1.00 96.38 102 LEU A C 1
ATOM 863 O O . LEU A 1 102 ? 9.226 -1.891 -0.075 1.00 96.38 102 LEU A O 1
ATOM 867 N N . VAL A 1 103 ? 10.120 -2.252 1.961 1.00 96.56 103 VAL A N 1
ATOM 868 C CA . VAL A 1 103 ? 11.251 -3.060 1.480 1.00 96.56 103 VAL A CA 1
ATOM 869 C C . VAL A 1 103 ? 10.743 -4.335 0.810 1.00 96.56 103 VAL A C 1
ATOM 871 O O . VAL A 1 103 ? 11.215 -4.679 -0.270 1.00 96.56 103 VAL A O 1
ATOM 874 N N . THR A 1 104 ? 9.730 -4.986 1.387 1.00 97.94 104 THR A N 1
ATOM 875 C CA . THR A 1 104 ? 9.092 -6.175 0.804 1.00 97.94 104 THR A CA 1
ATOM 876 C C . THR A 1 104 ? 8.481 -5.891 -0.567 1.00 97.94 104 THR A C 1
ATOM 878 O O . THR A 1 104 ? 8.670 -6.678 -1.491 1.00 97.94 104 THR A O 1
ATOM 881 N N . CYS A 1 105 ? 7.775 -4.768 -0.731 1.00 98.12 105 CYS A N 1
ATOM 882 C CA . CYS A 1 105 ? 7.166 -4.392 -2.008 1.00 98.12 105 CYS A CA 1
ATOM 883 C C . CYS A 1 105 ? 8.224 -4.130 -3.080 1.00 98.12 105 CYS A C 1
ATOM 885 O O . CYS A 1 105 ? 8.045 -4.572 -4.211 1.00 98.12 105 CYS A O 1
ATOM 887 N N . VAL A 1 106 ? 9.322 -3.455 -2.719 1.00 97.12 106 VAL A N 1
ATOM 888 C CA . VAL A 1 106 ? 10.447 -3.213 -3.634 1.00 97.12 106 VAL A CA 1
ATOM 889 C C . VAL A 1 106 ? 11.119 -4.522 -4.022 1.00 97.12 106 VAL A C 1
ATOM 891 O O . VAL A 1 106 ? 11.287 -4.792 -5.205 1.00 97.12 106 VAL A O 1
ATOM 894 N N . TYR A 1 107 ? 11.431 -5.375 -3.046 1.00 96.62 107 TYR A N 1
ATOM 895 C CA . TYR A 1 107 ? 12.023 -6.685 -3.301 1.00 96.62 107 TYR A CA 1
ATOM 896 C C . TYR A 1 107 ? 11.152 -7.538 -4.230 1.00 96.62 107 TYR A C 1
ATOM 898 O O . TYR A 1 107 ? 11.655 -8.102 -5.198 1.00 96.62 107 TYR A O 1
ATOM 906 N N . LEU A 1 108 ? 9.844 -7.610 -3.965 1.00 98.25 108 LEU A N 1
ATOM 907 C CA . LEU A 1 108 ? 8.918 -8.371 -4.799 1.00 98.25 108 LEU A CA 1
ATOM 908 C C . LEU A 1 108 ? 8.821 -7.785 -6.211 1.00 98.25 108 LEU A C 1
ATOM 910 O O . LEU A 1 108 ? 8.844 -8.543 -7.174 1.00 98.25 108 LEU A O 1
ATOM 914 N N . ALA A 1 109 ? 8.756 -6.458 -6.348 1.00 97.88 109 ALA A N 1
ATOM 915 C CA . ALA A 1 109 ? 8.725 -5.806 -7.653 1.00 97.88 109 ALA A CA 1
ATOM 916 C C . ALA A 1 109 ? 9.993 -6.093 -8.469 1.00 97.88 109 ALA A C 1
ATOM 918 O O . ALA A 1 109 ? 9.876 -6.416 -9.644 1.00 97.88 109 ALA A O 1
ATOM 919 N N . CYS A 1 110 ? 11.178 -6.077 -7.847 1.00 95.06 110 CYS A N 1
ATOM 920 C CA . CYS A 1 110 ? 12.436 -6.449 -8.507 1.00 95.06 110 CYS A CA 1
ATOM 921 C C . CYS A 1 110 ? 12.468 -7.903 -9.001 1.00 95.06 110 CYS A C 1
ATOM 923 O O . CYS A 1 110 ? 13.304 -8.234 -9.829 1.00 95.06 110 CYS A O 1
ATOM 925 N N . LYS A 1 111 ? 11.633 -8.790 -8.447 1.00 96.19 111 LYS A N 1
ATOM 926 C CA . LYS A 1 111 ? 11.547 -10.193 -8.881 1.00 96.19 111 LYS A CA 1
ATOM 927 C C . LYS A 1 111 ? 10.478 -10.437 -9.940 1.00 96.19 111 LYS A C 1
ATOM 929 O O . LYS A 1 111 ? 10.500 -11.491 -10.564 1.00 96.19 111 LYS A O 1
ATOM 934 N N . VAL A 1 112 ? 9.500 -9.541 -10.047 1.00 97.12 112 VAL A N 1
ATOM 935 C CA . VAL A 1 112 ? 8.363 -9.675 -10.967 1.00 97.12 112 VAL A CA 1
ATOM 936 C C . VAL A 1 112 ? 8.622 -8.934 -12.270 1.00 97.12 112 VAL A C 1
ATOM 938 O O . VAL A 1 112 ? 8.234 -9.419 -13.326 1.00 97.12 112 VAL A O 1
ATOM 941 N N . GLU A 1 113 ? 9.240 -7.760 -12.190 1.00 93.12 113 GLU A N 1
ATOM 942 C CA . GLU A 1 113 ? 9.681 -7.015 -13.364 1.00 93.12 113 GLU A CA 1
ATOM 943 C C . GLU A 1 113 ? 11.047 -7.544 -13.820 1.00 93.12 113 GLU A C 1
ATOM 945 O O . GLU A 1 113 ? 11.909 -7.812 -12.979 1.00 93.12 113 GLU A O 1
ATOM 950 N N . GLU A 1 114 ? 11.225 -7.679 -15.135 1.00 73.75 114 GLU A N 1
ATOM 951 C CA . GLU A 1 114 ? 12.501 -8.025 -15.783 1.00 73.75 114 GLU A CA 1
ATOM 952 C C . GLU A 1 114 ? 13.384 -6.789 -16.013 1.00 73.75 114 GLU A C 1
ATOM 954 O O . GLU A 1 114 ? 12.842 -5.714 -16.379 1.00 73.75 114 GLU A O 1
#

Sequence (114 aa):
MFSTSTQGKCWIFKDEAQISRLRKAANDRFINRQQNANRSSGDFLSPEEERTIYKHYEFTLRDFCKKFQPPVPRSVIGTSFHYFKRFYLNNSVMDYHPKHMLVTCVYLACKVEE

Foldseek 3Di:
DLCPDPCVVPPDDPDVVLLLVLLQVQQVVVLVVVVVVVDDPVPGDDSVRQVVQLVVLLVVLVVVQCPDPPRDDPQLSVQLSVQSSVVSSNHTCVVPPSVVSSVVSSVVSVVVPD

pLDDT: mean 93.55, std 6.46, range [65.06, 98.25]

Radius of gyration: 15.78 Å; chains: 1; bounding box: 38×20×48 Å

Secondary structure (DSSP, 8-state):
-GGGSHHHHHS--S-HHHHHHHHHHHHHHHHHHHHTTT--GGGPPPHHHHHHHHHHHHHHHHHHHTT-SSPPPHHHHHHHHHHHHHHHHHS-TTTS-HHHHHHHHHHHHHHH--

InterPro domains:
  IPR006671 Cyclin, N-terminal [PF00134] (49-114)
  IPR036915 Cyclin-like superfamily [SSF47954] (11-114)
  IPR043198 Cyclin/Cyclin-like subunit Ssn8 [PTHR10026] (38-114)